Protein AF-A0A929CP49-F1 (afdb_monomer_lite)

Secondary structure (DSSP, 8-state):
------------SS------S---HHHHHHHHHHHHHHHHHHHHH-TTS-BTBTTHHHHHHHHHHHHHHHHHHHTT--HHHHHHHHHHHHHHHHHHHHHHHHHHHHHTT-

Foldseek 3Di:
DDDPPDDPPDDDPDDDPPDDPDPDVVLQCVLVVQLVVLQVCLVPPPPVSQPVHPCNNVVSVVVSVVVNVVSCVVVVNDPVNVVVVVVVVCVVCVVVVVVVVVVVVVVVVD

Radius of gyration: 20.3 Å; chains: 1; bounding box: 54×32×62 Å

Sequence (110 aa):
MKDEKNISKIKIDDQNIIENVELNIWEALIPVVILMSMLAYNIFFVEDQEWFGTYTNQIILLLGGVVAAVVGLFNRVSFKRMITEILENLRSVFVPIMILFLVGALAGTW

Structure (mmCIF, N/CA/C/O backbone):
data_AF-A0A929CP49-F1
#
_entry.id   AF-A0A929CP49-F1
#
loop_
_atom_site.group_PDB
_atom_site.id
_atom_site.type_symbol
_atom_site.label_atom_id
_atom_site.label_alt_id
_atom_site.label_comp_id
_atom_site.label_asym_id
_atom_site.label_entity_id
_atom_site.label_seq_id
_atom_site.pdbx_PDB_ins_code
_atom_site.Cartn_x
_atom_site.Cartn_y
_atom_site.Cartn_z
_atom_site.occupancy
_atom_site.B_iso_or_equiv
_atom_site.auth_seq_id
_atom_site.auth_comp_id
_atom_site.auth_asym_id
_atom_site.auth_atom_id
_atom_site.pdbx_PDB_model_num
ATOM 1 N N . MET A 1 1 ? -24.750 -1.734 36.522 1.00 53.88 1 MET A N 1
ATOM 2 C CA . MET A 1 1 ? -23.561 -1.387 37.337 1.00 53.88 1 MET A CA 1
ATOM 3 C C . MET A 1 1 ? -23.143 -2.643 38.077 1.00 53.88 1 MET A C 1
ATOM 5 O O . MET A 1 1 ? -24.021 -3.201 38.724 1.00 53.88 1 MET A O 1
ATOM 9 N N . LYS A 1 2 ? -21.865 -3.048 37.962 1.00 43.81 2 LYS A N 1
ATOM 10 C CA . LYS A 1 2 ? -21.293 -4.421 38.020 1.00 43.81 2 LYS A CA 1
ATOM 11 C C . LYS A 1 2 ? -21.034 -4.894 36.579 1.00 43.81 2 LYS A C 1
ATOM 13 O O . LYS A 1 2 ? -21.996 -5.006 35.836 1.00 43.81 2 LYS A O 1
ATOM 18 N N . ASP A 1 3 ? -19.810 -4.989 36.053 1.00 43.47 3 ASP A N 1
ATOM 19 C CA . ASP A 1 3 ? -18.536 -5.328 36.693 1.00 43.47 3 ASP A CA 1
ATOM 20 C C . ASP A 1 3 ? -17.325 -4.697 35.968 1.00 43.47 3 ASP A C 1
ATOM 22 O O . ASP A 1 3 ? -16.891 -5.152 34.915 1.00 43.47 3 ASP A O 1
ATOM 26 N N . GLU A 1 4 ? -16.736 -3.658 36.567 1.00 53.56 4 GLU A N 1
ATOM 27 C CA . GLU A 1 4 ? -15.466 -3.026 36.158 1.00 53.56 4 GLU A CA 1
ATOM 28 C C . GLU A 1 4 ? -14.239 -3.774 36.727 1.00 53.56 4 GLU A C 1
ATOM 30 O O . GLU A 1 4 ? -13.390 -3.178 37.391 1.00 53.56 4 GLU A O 1
ATOM 35 N N . LYS A 1 5 ? -14.143 -5.102 36.564 1.00 49.22 5 LYS A N 1
ATOM 36 C CA . LYS A 1 5 ? -13.148 -5.899 37.322 1.00 49.22 5 LYS A CA 1
ATOM 37 C C . LYS A 1 5 ? -12.307 -6.916 36.549 1.00 49.22 5 LYS A C 1
ATOM 39 O O . LYS A 1 5 ? -11.827 -7.863 37.156 1.00 49.22 5 LYS A O 1
ATOM 44 N N . ASN A 1 6 ? -12.042 -6.720 35.257 1.00 43.84 6 ASN A N 1
ATOM 45 C CA . ASN A 1 6 ? -11.054 -7.564 34.565 1.00 43.84 6 ASN A CA 1
ATOM 46 C C . ASN A 1 6 ? -10.333 -6.849 33.416 1.00 43.84 6 ASN A C 1
ATOM 48 O O . ASN A 1 6 ? -10.418 -7.241 32.259 1.00 43.84 6 ASN A O 1
ATOM 52 N N . ILE A 1 7 ? -9.611 -5.773 33.737 1.00 53.00 7 ILE A N 1
ATOM 53 C CA . ILE A 1 7 ? -8.664 -5.145 32.804 1.00 53.00 7 ILE A CA 1
ATOM 54 C C . ILE A 1 7 ? -7.264 -5.240 33.407 1.00 53.00 7 ILE A C 1
ATOM 56 O O . ILE A 1 7 ? -6.743 -4.292 33.996 1.00 53.00 7 ILE A O 1
ATOM 60 N N . SER A 1 8 ? -6.645 -6.411 33.293 1.00 52.19 8 SER A N 1
ATOM 61 C CA . SER A 1 8 ? -5.208 -6.560 33.512 1.00 52.19 8 SER A CA 1
ATOM 62 C C . SER A 1 8 ? -4.472 -5.990 32.299 1.00 52.19 8 SER A C 1
ATOM 64 O O . SER A 1 8 ? -4.251 -6.675 31.305 1.00 52.19 8 SER A O 1
ATOM 66 N N . LYS A 1 9 ? -4.113 -4.704 32.374 1.00 42.84 9 LYS A N 1
ATOM 67 C CA . LYS A 1 9 ? -3.188 -4.059 31.434 1.00 42.84 9 LYS A CA 1
ATOM 68 C C . LYS A 1 9 ? -1.777 -4.572 31.708 1.00 42.84 9 LYS A C 1
ATOM 70 O O . LYS A 1 9 ? -1.057 -3.998 32.523 1.00 42.84 9 LYS A O 1
ATOM 75 N N . ILE A 1 10 ? -1.391 -5.656 31.049 1.00 50.09 10 ILE A N 1
ATOM 76 C CA . ILE A 1 10 ? -0.002 -6.109 31.054 1.00 50.09 10 ILE A CA 1
ATOM 77 C C . ILE A 1 10 ? 0.725 -5.322 29.955 1.00 50.09 10 ILE A C 1
ATOM 79 O O . ILE A 1 10 ? 0.489 -5.533 28.771 1.00 50.09 10 ILE A O 1
ATOM 83 N N . LYS A 1 11 ? 1.567 -4.360 30.353 1.00 43.62 11 LYS A N 1
ATOM 84 C CA . LYS A 1 11 ? 2.525 -3.695 29.459 1.00 43.62 11 LYS A CA 1
ATOM 85 C C . LYS A 1 11 ? 3.748 -4.599 29.333 1.00 43.62 11 LYS A C 1
ATOM 87 O O . LYS A 1 11 ? 4.569 -4.625 30.247 1.00 43.62 11 LYS A O 1
ATOM 92 N N . ILE A 1 12 ? 3.863 -5.315 28.221 1.00 49.84 12 ILE A N 1
ATOM 93 C CA . ILE A 1 12 ? 5.131 -5.896 27.776 1.00 49.84 12 ILE A CA 1
ATOM 94 C C . ILE A 1 12 ? 5.378 -5.368 26.364 1.00 49.84 12 ILE A C 1
ATOM 96 O O . ILE A 1 12 ? 4.574 -5.621 25.479 1.00 49.84 12 ILE A O 1
ATOM 100 N N . ASP A 1 13 ? 6.450 -4.583 26.243 1.00 45.03 13 ASP A N 1
ATOM 101 C CA . ASP A 1 13 ? 7.143 -4.172 25.015 1.00 45.03 13 ASP A CA 1
ATOM 102 C C . ASP A 1 13 ? 6.271 -3.618 23.868 1.00 45.03 13 ASP A C 1
ATOM 104 O O . ASP A 1 13 ? 5.800 -4.370 23.026 1.00 45.03 13 ASP A O 1
ATOM 108 N N . ASP A 1 14 ? 6.048 -2.293 23.869 1.00 53.47 14 ASP A N 1
ATOM 109 C CA . ASP A 1 14 ? 5.687 -1.398 22.742 1.00 53.47 14 ASP A CA 1
ATOM 110 C C . ASP A 1 14 ? 4.809 -1.926 21.580 1.00 53.47 14 ASP A C 1
ATOM 112 O O . ASP A 1 14 ? 4.866 -1.418 20.460 1.00 5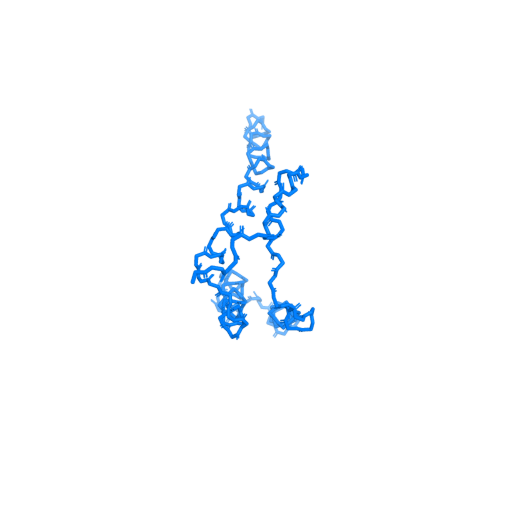3.47 14 ASP A O 1
ATOM 116 N N . GLN A 1 15 ? 3.932 -2.896 21.829 1.00 49.47 15 GLN A N 1
ATOM 117 C CA . GLN A 1 15 ? 2.993 -3.446 20.855 1.00 49.47 15 GLN A CA 1
ATOM 118 C C . GLN A 1 15 ? 1.626 -3.612 21.528 1.00 49.47 15 GLN A C 1
ATOM 120 O O . GLN A 1 15 ? 1.457 -4.371 22.483 1.00 49.47 15 GLN A O 1
ATOM 125 N N . ASN A 1 16 ? 0.613 -2.892 21.039 1.00 39.88 16 ASN A N 1
ATOM 126 C CA . ASN A 1 16 ? -0.773 -3.136 21.437 1.00 39.88 16 ASN A CA 1
ATOM 127 C C . ASN A 1 16 ? -1.306 -4.325 20.633 1.00 39.88 16 ASN A C 1
ATOM 129 O O . ASN A 1 16 ? -1.909 -4.139 19.577 1.00 39.88 16 ASN A O 1
ATOM 133 N N . ILE A 1 17 ? -1.120 -5.549 21.131 1.00 50.59 17 ILE A N 1
ATOM 134 C CA . ILE A 1 17 ? -1.790 -6.714 20.544 1.00 50.59 17 ILE A CA 1
ATOM 135 C C . ILE A 1 17 ? -3.265 -6.664 20.951 1.00 50.59 17 ILE A C 1
ATOM 137 O O . ILE A 1 17 ? -3.665 -7.092 22.032 1.00 50.59 17 ILE A O 1
ATOM 141 N N . ILE A 1 18 ? -4.081 -6.068 20.083 1.00 53.78 18 ILE A N 1
ATOM 142 C CA . ILE A 1 18 ? -5.538 -6.079 20.202 1.00 53.78 18 ILE A CA 1
ATOM 143 C C . ILE A 1 18 ? -6.018 -7.457 19.731 1.00 53.78 18 ILE A C 1
ATOM 145 O O . ILE A 1 18 ? -6.240 -7.668 18.534 1.00 53.78 18 ILE A O 1
ATOM 149 N N . GLU A 1 19 ? -6.178 -8.376 20.681 1.00 49.69 19 GLU A N 1
ATOM 150 C CA . GLU A 1 19 ? -6.850 -9.661 20.488 1.00 49.69 19 GLU A CA 1
ATOM 151 C C . GLU A 1 19 ? -8.338 -9.386 20.192 1.00 49.69 19 GLU A C 1
ATOM 153 O O . GLU A 1 19 ? -9.079 -8.869 21.030 1.00 49.69 19 GLU A O 1
ATOM 158 N N . ASN A 1 20 ? -8.771 -9.608 18.950 1.00 50.81 20 ASN A N 1
ATOM 159 C CA . ASN A 1 20 ? -10.161 -9.428 18.533 1.00 50.81 20 ASN A CA 1
ATOM 160 C C . ASN A 1 20 ? -10.503 -10.503 17.501 1.00 50.81 20 ASN A C 1
ATOM 162 O O . ASN A 1 20 ? -9.726 -10.685 16.568 1.00 50.81 20 ASN A O 1
ATOM 166 N N . VAL A 1 21 ? -11.622 -11.198 17.741 1.00 53.16 21 VAL A N 1
ATOM 167 C CA . VAL A 1 21 ? -12.258 -12.278 16.962 1.00 53.16 21 VAL A CA 1
ATOM 168 C C . VAL A 1 21 ? -11.490 -12.654 15.693 1.00 53.16 21 VAL A C 1
ATOM 170 O O . VAL A 1 21 ? -11.702 -12.080 14.632 1.00 53.16 21 VAL A O 1
ATOM 173 N N . GLU A 1 22 ? -10.564 -13.592 15.880 1.00 53.38 22 GLU A N 1
ATOM 174 C CA . GLU A 1 22 ? -10.017 -14.541 14.908 1.00 53.38 22 GLU A CA 1
ATOM 175 C C . GLU A 1 22 ? -10.204 -14.143 13.435 1.00 53.38 22 GLU A C 1
ATOM 177 O O . GLU A 1 22 ? -11.072 -14.657 12.733 1.00 53.38 22 GLU A O 1
ATOM 182 N N . LEU A 1 23 ? -9.340 -13.248 12.944 1.00 57.25 23 LEU A N 1
ATOM 183 C CA . LEU A 1 23 ? -9.060 -13.179 11.512 1.00 57.25 23 LEU A CA 1
ATOM 184 C C . LEU A 1 23 ? -8.490 -14.539 11.120 1.00 57.25 23 LEU A C 1
ATOM 186 O O . LEU A 1 23 ? -7.362 -14.883 11.482 1.00 57.25 23 LEU A O 1
ATOM 190 N N . ASN A 1 24 ? -9.287 -15.333 10.415 1.00 75.25 24 ASN A N 1
ATOM 191 C CA . ASN A 1 24 ? -8.816 -16.616 9.944 1.00 75.25 24 ASN A CA 1
ATOM 192 C C . ASN A 1 24 ? -7.669 -16.361 8.954 1.00 75.25 24 ASN A C 1
ATOM 194 O O . ASN A 1 24 ? -7.817 -15.577 8.015 1.00 75.25 24 ASN A O 1
ATOM 198 N N . ILE A 1 25 ? -6.524 -17.022 9.145 1.00 81.25 25 ILE A N 1
ATOM 199 C CA . ILE A 1 25 ? -5.370 -16.933 8.232 1.00 81.25 25 ILE A CA 1
ATOM 200 C C . ILE A 1 25 ? -5.802 -17.185 6.783 1.00 81.25 25 ILE A C 1
ATOM 202 O O . ILE A 1 25 ? -5.294 -16.549 5.862 1.00 81.25 25 ILE A O 1
ATOM 206 N N . TRP A 1 26 ? -6.799 -18.050 6.592 1.00 84.00 26 TRP A N 1
ATOM 207 C CA . TRP A 1 26 ? -7.405 -18.315 5.293 1.00 84.00 26 TRP A CA 1
ATOM 208 C C . TRP A 1 26 ? -8.040 -17.081 4.644 1.00 84.00 26 TRP A C 1
ATOM 210 O O . TRP A 1 26 ? -7.889 -16.891 3.441 1.00 84.00 26 TRP A O 1
ATOM 220 N N . GLU A 1 27 ? -8.700 -16.219 5.416 1.00 82.12 27 GLU A N 1
ATOM 221 C CA . GLU A 1 27 ? -9.304 -14.982 4.908 1.00 82.12 27 GLU A CA 1
ATOM 222 C C . GLU A 1 27 ? -8.251 -13.905 4.645 1.00 82.12 27 GLU A C 1
ATOM 224 O O . GLU A 1 27 ? -8.321 -13.201 3.638 1.00 82.12 27 GLU A O 1
ATOM 229 N N . ALA A 1 28 ? -7.225 -13.820 5.497 1.00 85.81 28 ALA A N 1
ATOM 230 C CA . ALA A 1 28 ? -6.099 -12.906 5.297 1.00 85.81 28 ALA A CA 1
ATOM 231 C C . ALA A 1 28 ? -5.294 -13.232 4.024 1.00 85.81 28 ALA A C 1
ATOM 233 O O . ALA A 1 28 ? -4.700 -12.342 3.413 1.00 85.81 28 ALA A O 1
ATOM 234 N N . LEU A 1 29 ? -5.300 -14.497 3.593 1.00 90.38 29 LEU A N 1
ATOM 235 C CA . LEU A 1 29 ? -4.600 -14.949 2.395 1.00 90.38 29 LEU A CA 1
ATOM 236 C C . LEU A 1 29 ? -5.326 -14.566 1.092 1.00 90.38 29 LEU A C 1
ATOM 238 O O . LEU A 1 29 ?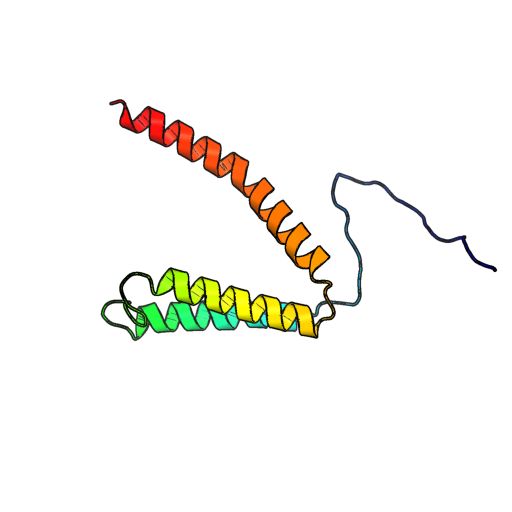 -4.686 -14.486 0.044 1.00 90.38 29 LEU A O 1
ATOM 242 N N . ILE A 1 30 ? -6.632 -14.280 1.142 1.00 91.75 30 ILE A N 1
ATOM 243 C CA . ILE A 1 30 ? -7.448 -13.924 -0.032 1.00 91.75 30 ILE A CA 1
ATOM 244 C C . IL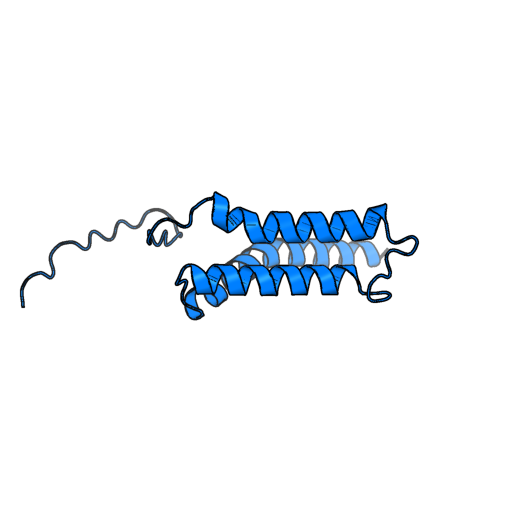E A 1 30 ? -6.851 -12.738 -0.816 1.00 91.75 30 ILE A C 1
ATOM 246 O O . ILE A 1 30 ? -6.546 -12.916 -1.999 1.00 91.75 30 ILE A O 1
ATOM 250 N N . PRO A 1 31 ? -6.633 -11.546 -0.217 1.00 92.50 31 PRO A N 1
ATOM 251 C CA . PRO A 1 31 ? -6.063 -10.415 -0.948 1.00 92.50 31 PRO A CA 1
ATOM 252 C C . PRO A 1 31 ? -4.640 -10.693 -1.448 1.00 92.50 31 PRO A C 1
ATOM 254 O O . PRO A 1 31 ? -4.277 -10.225 -2.525 1.00 92.50 31 PRO A O 1
ATOM 257 N N . VAL A 1 32 ? -3.853 -11.492 -0.718 1.00 93.69 32 VAL A N 1
ATOM 258 C CA . VAL A 1 32 ? -2.485 -11.866 -1.112 1.00 93.69 32 VAL A CA 1
ATOM 259 C C . VAL A 1 32 ? -2.501 -12.746 -2.359 1.00 93.69 32 VAL A C 1
ATOM 261 O O . VAL A 1 32 ? -1.790 -12.463 -3.319 1.00 93.69 32 VAL A O 1
ATOM 264 N N . VAL A 1 33 ? -3.331 -13.788 -2.382 1.00 94.94 33 VAL A N 1
ATOM 265 C CA . VAL A 1 33 ? -3.439 -14.703 -3.527 1.00 94.94 33 VAL A CA 1
ATOM 266 C C . VAL A 1 33 ? -3.976 -13.978 -4.754 1.00 94.94 33 VAL A C 1
ATOM 268 O O . VAL A 1 33 ? -3.447 -14.177 -5.847 1.00 94.94 33 VAL A O 1
ATOM 271 N N . ILE A 1 34 ? -4.976 -13.107 -4.589 1.00 94.56 34 ILE A N 1
ATOM 272 C CA . ILE A 1 34 ? -5.507 -12.295 -5.692 1.00 94.56 34 ILE A CA 1
ATOM 273 C C . ILE A 1 34 ? -4.415 -11.383 -6.259 1.00 94.56 34 ILE A C 1
ATOM 275 O O . ILE A 1 34 ? -4.195 -11.381 -7.471 1.00 94.56 34 ILE A O 1
ATOM 279 N N . LEU A 1 35 ? -3.692 -10.664 -5.394 1.00 95.12 35 LEU A N 1
ATOM 280 C CA . LEU A 1 35 ? -2.612 -9.775 -5.814 1.00 95.12 35 LEU A CA 1
ATOM 281 C C . LEU A 1 35 ? -1.500 -10.540 -6.545 1.00 95.12 35 LEU A C 1
ATOM 283 O O . LEU A 1 35 ? -1.094 -10.147 -7.638 1.00 95.12 35 LEU A O 1
ATOM 287 N N . MET A 1 36 ? -1.036 -11.652 -5.970 1.00 95.00 36 MET A N 1
ATOM 288 C CA . MET A 1 36 ? 0.016 -12.481 -6.563 1.00 95.00 36 MET A CA 1
ATOM 289 C C . MET A 1 36 ? -0.419 -13.078 -7.902 1.00 95.00 36 MET A C 1
ATOM 291 O O . MET A 1 36 ? 0.373 -13.106 -8.839 1.00 95.00 36 MET A O 1
ATOM 295 N N . SER A 1 37 ? -1.679 -13.504 -8.019 1.00 94.25 37 SER A N 1
ATOM 296 C CA . SER A 1 37 ? -2.227 -14.032 -9.274 1.00 94.25 37 SER A CA 1
ATOM 297 C C . SER A 1 37 ? -2.312 -12.953 -10.351 1.00 94.25 37 SER A C 1
ATOM 299 O O . SER A 1 37 ? -1.954 -13.215 -11.495 1.00 94.25 37 SER A O 1
ATOM 301 N N . MET A 1 38 ? -2.736 -11.733 -9.998 1.00 91.94 38 MET A N 1
ATOM 302 C CA . MET A 1 38 ? -2.777 -10.602 -10.933 1.00 91.94 38 MET A CA 1
ATOM 303 C C . MET A 1 38 ? -1.380 -10.189 -11.406 1.00 91.94 38 MET A C 1
ATOM 305 O O . MET A 1 38 ? -1.191 -9.950 -12.596 1.00 91.94 38 MET A O 1
ATOM 309 N N . LEU A 1 39 ? -0.397 -10.138 -10.502 1.00 91.81 39 LEU A N 1
ATOM 310 C CA . LEU A 1 39 ? 0.995 -9.850 -10.862 1.00 91.81 39 LEU A CA 1
ATOM 311 C C . LEU A 1 39 ? 1.590 -10.956 -11.737 1.00 91.81 39 LEU A C 1
ATOM 313 O O . LEU A 1 39 ? 2.218 -10.666 -12.751 1.00 91.81 39 LEU A O 1
ATOM 317 N N . ALA A 1 40 ? 1.359 -12.223 -11.390 1.00 92.75 40 ALA A N 1
ATOM 318 C CA . ALA A 1 40 ? 1.812 -13.346 -12.202 1.00 92.75 40 ALA A CA 1
ATOM 319 C C . ALA A 1 40 ? 1.167 -13.319 -13.595 1.00 92.75 40 ALA A C 1
ATOM 321 O O . ALA A 1 40 ? 1.861 -13.486 -14.594 1.00 92.75 40 ALA A O 1
ATOM 322 N N . TYR A 1 41 ? -0.138 -13.052 -13.678 1.00 90.44 41 TYR A N 1
ATOM 323 C CA . TYR A 1 41 ? -0.832 -12.917 -14.955 1.00 90.44 41 TYR A CA 1
ATOM 324 C C . TYR A 1 41 ? -0.234 -11.793 -15.807 1.00 90.44 41 TYR A C 1
ATOM 326 O O . TYR A 1 41 ? 0.036 -12.005 -16.987 1.00 90.44 41 TYR A O 1
ATOM 334 N N . ASN A 1 42 ? 0.039 -10.633 -15.202 1.00 90.25 42 ASN A N 1
ATOM 335 C CA . ASN A 1 42 ? 0.718 -9.536 -15.883 1.00 90.25 42 ASN A CA 1
ATOM 336 C C . ASN A 1 42 ? 2.079 -9.976 -16.454 1.00 90.25 42 ASN A C 1
ATOM 338 O O . ASN A 1 42 ? 2.354 -9.725 -17.619 1.00 90.25 42 ASN A O 1
ATOM 342 N N . ILE A 1 43 ? 2.896 -10.690 -15.678 1.00 88.06 43 ILE A N 1
ATOM 343 C CA . ILE A 1 43 ? 4.246 -11.083 -16.106 1.00 88.06 43 ILE A CA 1
ATOM 344 C C . ILE A 1 43 ? 4.228 -12.174 -17.189 1.00 88.06 43 ILE A C 1
ATOM 346 O O . ILE A 1 43 ? 5.050 -12.134 -18.099 1.00 88.06 43 ILE A O 1
ATOM 350 N N . PHE A 1 44 ? 3.341 -13.168 -17.085 1.00 88.12 44 PHE A N 1
ATOM 351 C CA . PHE A 1 44 ? 3.365 -14.341 -17.970 1.00 88.12 44 PHE A CA 1
ATOM 352 C C . PHE A 1 44 ? 2.518 -14.196 -19.237 1.00 88.12 44 PHE A C 1
ATOM 354 O O . PHE A 1 44 ? 2.802 -14.876 -20.220 1.00 88.12 44 PHE A O 1
ATOM 361 N N . PHE A 1 45 ? 1.472 -13.365 -19.214 1.00 85.06 45 PHE A N 1
ATOM 362 C CA . PHE A 1 45 ? 0.485 -13.293 -20.299 1.00 85.06 45 PHE A CA 1
ATOM 363 C C . PHE A 1 45 ? 0.394 -11.920 -20.972 1.00 85.06 45 PHE A C 1
ATOM 365 O O . PHE A 1 45 ? -0.263 -11.810 -22.005 1.00 85.06 45 PHE A O 1
ATOM 372 N N . VAL A 1 46 ? 1.026 -10.877 -20.423 1.00 85.75 46 VAL A N 1
ATOM 373 C CA . VAL A 1 46 ? 1.027 -9.532 -21.014 1.00 85.75 46 VAL A CA 1
ATOM 374 C C . VAL A 1 46 ? 2.430 -9.232 -21.527 1.00 85.75 46 VAL A C 1
ATOM 376 O O . VAL A 1 46 ? 3.328 -8.956 -20.738 1.00 85.75 46 VAL A O 1
ATOM 379 N N . GLU A 1 47 ? 2.612 -9.302 -22.849 1.00 74.12 47 GLU A N 1
ATOM 380 C CA . GLU A 1 47 ? 3.927 -9.220 -23.512 1.00 74.12 47 GLU A CA 1
ATOM 381 C C . GLU A 1 47 ? 4.711 -7.950 -23.140 1.00 74.12 47 GLU A C 1
ATOM 383 O O . GLU A 1 47 ? 5.902 -8.036 -22.853 1.00 74.12 47 GLU A O 1
ATOM 388 N N . ASP A 1 48 ? 4.029 -6.806 -23.032 1.00 79.44 48 ASP A N 1
ATOM 389 C CA . ASP A 1 48 ? 4.648 -5.530 -22.650 1.00 79.44 48 ASP A CA 1
ATOM 390 C C . ASP A 1 48 ? 4.505 -5.203 -21.150 1.00 79.44 48 ASP A C 1
ATOM 392 O O . ASP A 1 48 ? 4.891 -4.127 -20.706 1.00 79.44 48 ASP A O 1
ATOM 396 N N . GLN A 1 49 ? 3.903 -6.086 -20.342 1.00 75.62 49 GLN A N 1
ATOM 397 C CA . GLN A 1 49 ? 3.480 -5.800 -18.956 1.00 75.62 49 GLN A CA 1
ATOM 398 C C . GLN A 1 49 ? 2.515 -4.598 -18.819 1.00 75.62 49 GLN A C 1
ATOM 400 O O . GLN A 1 49 ? 2.191 -4.169 -17.708 1.00 75.62 49 GLN A O 1
ATOM 405 N N . GLU A 1 50 ? 1.976 -4.094 -19.933 1.00 80.75 50 GLU A N 1
ATOM 406 C CA . GLU A 1 50 ? 1.144 -2.889 -20.017 1.00 80.75 50 GLU A CA 1
ATOM 407 C C . GLU A 1 50 ? -0.369 -3.174 -20.019 1.00 80.75 50 GLU A C 1
ATOM 409 O O . GLU A 1 50 ? -1.132 -2.568 -20.769 1.00 80.75 50 GLU A O 1
ATOM 414 N N . TRP A 1 51 ? -0.854 -4.077 -19.161 1.00 76.75 51 TRP A N 1
ATOM 415 C CA . TRP A 1 51 ? -2.287 -4.428 -19.116 1.00 76.75 51 TRP A CA 1
ATOM 416 C C . TRP A 1 51 ? -3.204 -3.208 -18.892 1.00 76.75 51 TRP A C 1
ATOM 418 O O . TRP A 1 51 ? -4.298 -3.129 -19.445 1.00 76.75 51 TRP A O 1
ATOM 428 N N . PHE A 1 52 ? -2.718 -2.238 -18.111 1.00 81.94 52 PHE A N 1
ATOM 429 C CA . PHE A 1 52 ? -3.290 -0.911 -17.871 1.00 81.94 52 PHE A CA 1
ATOM 430 C C . PHE A 1 52 ? -2.325 0.221 -18.299 1.00 81.94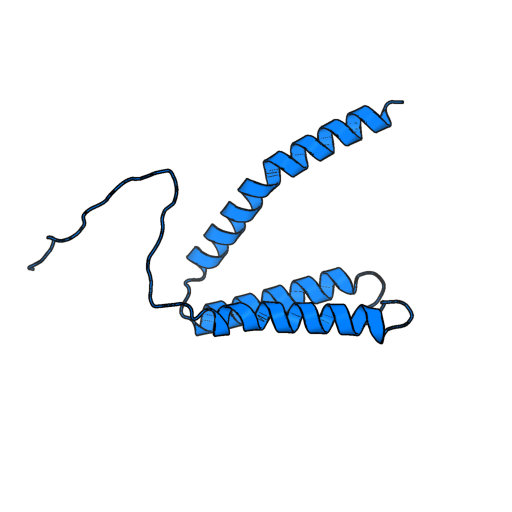 52 PHE A C 1
ATOM 432 O O . PHE A 1 52 ? -2.358 1.315 -17.730 1.00 81.94 52 PHE A O 1
ATOM 439 N N . GLY A 1 53 ? -1.443 -0.026 -19.277 1.00 84.44 53 GLY A N 1
ATOM 440 C CA . GLY A 1 53 ? -0.396 0.909 -19.714 1.00 84.44 53 GLY A CA 1
ATOM 441 C C . GLY A 1 53 ? 0.876 0.870 -18.855 1.00 84.44 53 GLY A C 1
ATOM 442 O O . GLY A 1 53 ? 1.107 -0.054 -18.078 1.00 84.44 53 GLY A O 1
ATOM 443 N N . THR A 1 54 ? 1.703 1.910 -18.935 1.00 85.62 54 THR A N 1
ATOM 444 C CA . THR A 1 54 ? 3.031 1.952 -18.291 1.00 85.62 54 THR A CA 1
ATOM 445 C C . THR A 1 54 ? 3.011 1.789 -16.757 1.00 85.62 54 THR A C 1
ATOM 447 O O . THR A 1 54 ? 3.989 1.337 -16.168 1.00 85.62 54 THR A O 1
ATOM 450 N N . TYR A 1 55 ? 1.899 2.108 -16.082 1.00 87.69 55 TYR A N 1
ATOM 451 C CA . TYR A 1 55 ? 1.769 2.037 -14.612 1.00 87.69 55 TYR A CA 1
ATOM 452 C C . TYR A 1 55 ? 0.969 0.824 -14.120 1.00 87.69 55 TYR A C 1
ATOM 454 O O . TYR A 1 55 ? 0.356 0.854 -13.047 1.00 87.69 55 TYR A O 1
ATOM 462 N N . THR A 1 56 ? 0.935 -0.246 -14.912 1.00 90.12 56 THR A N 1
ATOM 463 C CA . THR A 1 56 ? 0.088 -1.411 -14.633 1.00 90.12 56 THR A CA 1
ATOM 464 C C . THR A 1 56 ? 0.354 -2.034 -13.263 1.00 90.12 56 THR A C 1
ATOM 466 O O . THR A 1 56 ? -0.594 -2.341 -12.543 1.00 90.12 56 THR A O 1
ATOM 469 N N . ASN A 1 57 ? 1.616 -2.162 -12.850 1.00 91.88 57 ASN A N 1
ATOM 470 C CA . ASN A 1 57 ? 1.963 -2.788 -11.570 1.00 91.88 57 ASN A CA 1
ATOM 471 C C . ASN A 1 57 ? 1.454 -1.981 -10.370 1.00 91.88 57 ASN A C 1
ATOM 473 O O . ASN A 1 57 ? 0.933 -2.547 -9.412 1.00 91.88 57 ASN A O 1
ATOM 477 N N . GLN A 1 58 ? 1.542 -0.653 -10.432 1.00 92.38 58 GLN A N 1
ATOM 478 C CA . GLN A 1 58 ? 1.030 0.238 -9.394 1.00 92.38 58 GLN A CA 1
ATOM 479 C C . GLN A 1 58 ? -0.497 0.162 -9.316 1.00 92.38 58 GLN A C 1
ATOM 481 O O . GLN A 1 58 ? -1.055 0.122 -8.222 1.00 92.38 58 GLN A O 1
ATOM 486 N N . ILE A 1 59 ? -1.172 0.079 -10.466 1.00 93.69 59 ILE A N 1
ATOM 487 C CA . ILE A 1 59 ? -2.628 -0.093 -10.524 1.00 93.69 59 ILE A CA 1
ATOM 488 C C . ILE A 1 59 ? -3.035 -1.452 -9.937 1.00 93.69 59 ILE A C 1
ATOM 490 O O . ILE A 1 59 ? -3.962 -1.507 -9.131 1.00 93.69 59 ILE A O 1
ATOM 494 N N . ILE A 1 60 ? -2.319 -2.534 -10.258 1.00 93.88 60 ILE A N 1
ATOM 495 C CA . ILE A 1 60 ? -2.560 -3.867 -9.682 1.00 93.88 60 ILE A CA 1
ATOM 496 C C . ILE A 1 60 ? -2.378 -3.853 -8.156 1.00 93.88 60 ILE A C 1
ATOM 498 O O . ILE A 1 60 ? -3.212 -4.404 -7.437 1.00 93.88 60 ILE A O 1
ATOM 502 N N . LEU A 1 61 ? -1.342 -3.183 -7.642 1.00 94.06 61 LEU A N 1
ATOM 503 C CA . LEU A 1 61 ? -1.133 -3.028 -6.197 1.00 94.06 61 LEU A CA 1
ATOM 504 C C . LEU A 1 61 ? -2.283 -2.261 -5.529 1.00 94.06 61 LEU A C 1
ATOM 506 O O . LEU A 1 61 ? -2.763 -2.675 -4.472 1.00 94.06 61 LEU A O 1
ATOM 510 N N . LEU A 1 62 ? -2.762 -1.181 -6.153 1.00 94.56 62 LEU A N 1
ATOM 511 C CA . LEU A 1 62 ? -3.917 -0.425 -5.660 1.00 94.56 62 LEU A CA 1
ATOM 512 C C . LEU A 1 62 ? -5.191 -1.278 -5.655 1.00 94.56 62 LEU A C 1
ATOM 514 O O . LEU A 1 62 ? -5.929 -1.256 -4.672 1.00 94.56 62 LEU A O 1
ATOM 518 N N . LEU A 1 63 ? -5.427 -2.073 -6.702 1.00 94.31 63 LEU A N 1
ATOM 519 C CA . LEU A 1 63 ? -6.547 -3.016 -6.758 1.00 94.31 63 LEU A CA 1
ATOM 520 C C . LEU A 1 63 ? -6.449 -4.076 -5.653 1.00 94.31 63 LEU A C 1
ATOM 522 O O . LEU A 1 63 ? -7.440 -4.330 -4.969 1.00 94.31 63 LEU A O 1
ATOM 526 N N . GLY A 1 64 ? -5.261 -4.633 -5.408 1.00 94.75 64 GLY A N 1
ATOM 527 C CA . GLY A 1 64 ? -5.022 -5.544 -4.284 1.00 94.75 64 GLY A CA 1
ATOM 528 C C . GLY A 1 64 ? -5.304 -4.892 -2.926 1.00 94.75 64 GLY A C 1
ATOM 529 O O . GLY A 1 64 ? -5.926 -5.509 -2.062 1.00 94.75 64 GLY A O 1
ATOM 530 N N . GLY A 1 65 ? -4.935 -3.619 -2.760 1.00 93.88 65 GLY A N 1
ATOM 531 C CA . GLY A 1 65 ? -5.264 -2.824 -1.574 1.00 93.88 65 GLY A CA 1
ATOM 532 C C . GLY A 1 65 ? -6.769 -2.598 -1.396 1.00 93.88 65 GLY A C 1
ATOM 533 O O . GLY A 1 65 ? -7.279 -2.717 -0.282 1.00 93.88 65 GLY A O 1
ATOM 534 N N . VAL A 1 66 ? -7.504 -2.343 -2.484 1.00 94.69 66 VAL A N 1
ATOM 535 C CA . VAL A 1 66 ? -8.974 -2.243 -2.458 1.00 94.69 66 VAL A CA 1
ATOM 536 C C . VAL A 1 66 ? -9.596 -3.571 -2.031 1.00 94.69 66 VAL A C 1
ATOM 538 O O . VAL A 1 66 ? -10.458 -3.585 -1.154 1.00 94.69 66 VAL A O 1
ATOM 541 N N . VAL A 1 67 ? -9.135 -4.691 -2.590 1.00 94.19 67 VAL A N 1
ATOM 542 C CA . VAL A 1 67 ? -9.599 -6.029 -2.196 1.00 94.19 67 VAL A CA 1
ATOM 543 C C . VAL A 1 67 ? -9.302 -6.295 -0.717 1.00 94.19 67 VAL A C 1
ATOM 545 O O . VAL A 1 67 ? -10.188 -6.745 0.007 1.00 94.19 67 VAL A O 1
ATOM 548 N N . ALA A 1 68 ? -8.105 -5.954 -0.234 1.00 92.75 68 ALA A N 1
ATOM 549 C CA . ALA A 1 68 ? -7.744 -6.088 1.177 1.00 92.75 68 ALA A CA 1
ATOM 550 C C . ALA A 1 68 ? -8.634 -5.231 2.093 1.00 92.75 68 ALA A C 1
ATOM 552 O O . ALA A 1 68 ? -9.085 -5.711 3.132 1.00 92.75 68 ALA A O 1
ATOM 553 N N . ALA A 1 69 ? -8.943 -3.994 1.695 1.00 92.12 69 ALA A N 1
ATOM 554 C CA . ALA A 1 69 ? -9.850 -3.122 2.437 1.00 92.12 69 ALA A CA 1
ATOM 555 C C . ALA A 1 69 ? -11.272 -3.702 2.498 1.00 92.12 69 ALA A C 1
ATOM 557 O O . ALA A 1 69 ? -11.900 -3.689 3.555 1.00 92.12 69 ALA A O 1
ATOM 558 N N . VAL A 1 70 ? -11.766 -4.258 1.389 1.00 91.88 70 VAL A N 1
ATOM 559 C CA . VAL A 1 70 ? -13.076 -4.921 1.325 1.00 91.88 70 VAL A CA 1
ATOM 560 C C . VAL A 1 70 ? -13.121 -6.146 2.244 1.00 91.88 70 VAL A C 1
ATOM 562 O O . VAL A 1 70 ? -14.054 -6.273 3.036 1.00 91.88 70 VAL A O 1
ATOM 565 N N . VAL A 1 71 ? -12.099 -7.008 2.210 1.00 90.44 71 VAL A N 1
ATOM 566 C CA . VAL A 1 71 ? -11.988 -8.169 3.115 1.00 90.44 71 VAL A CA 1
ATOM 567 C C . VAL A 1 71 ? -11.910 -7.722 4.582 1.00 90.44 71 VAL A C 1
ATOM 569 O O . VAL A 1 71 ? -12.609 -8.268 5.433 1.00 90.44 71 VAL A O 1
ATOM 572 N N . GLY A 1 72 ? -11.153 -6.663 4.884 1.00 87.56 72 GLY A N 1
ATOM 573 C CA . GLY A 1 72 ? -11.093 -6.070 6.223 1.00 87.56 72 GLY A CA 1
ATOM 574 C C . GLY A 1 72 ? -12.447 -5.546 6.720 1.00 87.56 72 GLY A C 1
ATOM 575 O O . GLY A 1 72 ? -12.788 -5.729 7.891 1.00 87.56 72 GLY A O 1
ATOM 576 N N . LEU A 1 73 ? -13.256 -4.953 5.835 1.00 87.88 73 LEU A N 1
ATOM 577 C CA . LEU A 1 73 ? -14.617 -4.514 6.161 1.00 87.88 73 LEU A CA 1
ATOM 578 C C . LEU A 1 73 ? -15.559 -5.695 6.434 1.00 87.88 73 LEU A C 1
ATOM 580 O O . LEU A 1 73 ? -16.325 -5.639 7.400 1.00 87.88 73 LEU A O 1
ATOM 584 N N . PHE A 1 74 ? -15.492 -6.767 5.636 1.00 86.25 74 PHE A N 1
ATOM 585 C CA . PHE A 1 74 ? -16.270 -7.990 5.877 1.00 86.25 74 PHE A CA 1
ATOM 586 C C . PHE A 1 74 ? -15.930 -8.635 7.227 1.00 86.25 74 PHE A C 1
ATOM 588 O O . PHE A 1 74 ? -16.831 -9.073 7.944 1.00 86.25 74 PHE A O 1
ATOM 595 N N . ASN A 1 75 ? -14.663 -8.554 7.634 1.00 83.25 75 ASN A N 1
ATOM 596 C CA . ASN A 1 75 ? -14.170 -9.068 8.914 1.00 83.25 75 ASN A CA 1
ATOM 597 C C . ASN A 1 75 ? -14.390 -8.103 10.089 1.00 83.25 75 ASN A C 1
ATOM 599 O O . ASN A 1 75 ? -13.801 -8.258 11.158 1.00 83.25 75 ASN A O 1
ATOM 603 N N . ARG A 1 76 ? -15.261 -7.097 9.913 1.00 83.88 76 ARG A N 1
ATOM 604 C CA . ARG A 1 76 ? -15.651 -6.113 10.939 1.00 83.88 76 ARG A CA 1
ATOM 605 C C . ARG A 1 76 ? -14.471 -5.328 11.519 1.00 83.88 76 ARG A C 1
ATOM 607 O O . ARG A 1 76 ? -14.560 -4.800 12.632 1.00 83.88 76 ARG A O 1
ATOM 614 N N . VAL A 1 77 ? -13.379 -5.194 10.767 1.00 84.00 77 VAL A N 1
ATOM 615 C CA . VAL A 1 77 ? -12.255 -4.351 11.172 1.00 84.00 77 VAL A CA 1
ATOM 616 C C . VAL A 1 77 ? -12.676 -2.891 11.041 1.00 84.00 77 VAL A C 1
ATOM 618 O O . VAL A 1 77 ? -13.144 -2.437 9.998 1.00 84.00 77 VAL A O 1
ATOM 621 N N . SER A 1 78 ? -12.520 -2.124 12.121 1.00 87.31 78 SER A N 1
ATOM 622 C CA . SER A 1 78 ? -12.853 -0.699 12.085 1.00 87.31 78 SER A CA 1
ATOM 623 C C . SER A 1 78 ? -11.940 0.051 11.108 1.00 87.31 78 SER A C 1
ATOM 625 O O . SER A 1 78 ? -10.724 -0.146 11.108 1.00 87.31 78 SER A O 1
ATOM 627 N N . PHE A 1 79 ? -12.509 0.977 10.332 1.00 88.19 79 PHE A N 1
ATOM 628 C CA . PHE A 1 79 ? -11.743 1.805 9.394 1.00 88.19 79 PHE A CA 1
ATOM 629 C C . PHE A 1 79 ? -10.610 2.581 10.078 1.00 88.19 79 PHE A C 1
ATOM 631 O O . PHE A 1 79 ? -9.505 2.664 9.553 1.00 88.19 79 PHE A O 1
ATOM 638 N N . LYS A 1 80 ? -10.851 3.081 11.299 1.00 89.94 80 LYS A N 1
ATOM 639 C CA . LYS A 1 80 ? -9.815 3.742 12.106 1.00 89.94 80 LYS A CA 1
ATOM 640 C C . LYS A 1 80 ? -8.630 2.817 12.374 1.00 89.94 80 LYS A C 1
ATOM 642 O O . LYS A 1 80 ? -7.502 3.244 12.177 1.00 89.94 80 LYS A O 1
ATOM 647 N N . ARG A 1 81 ? -8.889 1.561 12.764 1.00 88.75 81 ARG A N 1
ATOM 648 C CA . ARG A 1 81 ? -7.831 0.566 12.985 1.00 88.75 81 ARG A CA 1
ATOM 649 C C . ARG A 1 81 ? -7.054 0.307 11.699 1.00 88.75 81 ARG A C 1
ATOM 651 O O . ARG A 1 81 ? -5.842 0.406 11.735 1.00 88.75 81 ARG A O 1
ATOM 658 N N . MET A 1 82 ? -7.729 0.089 10.565 1.00 90.19 82 MET A N 1
ATOM 659 C CA . MET A 1 82 ? -7.042 -0.109 9.278 1.00 90.19 82 MET A CA 1
ATOM 660 C C . MET A 1 82 ? -6.065 1.033 8.957 1.00 90.19 82 MET A C 1
ATOM 662 O O . MET A 1 82 ? -4.916 0.776 8.619 1.00 90.19 82 MET A O 1
ATOM 666 N N . ILE A 1 83 ? -6.484 2.290 9.128 1.00 92.44 83 ILE A N 1
ATOM 667 C CA . ILE A 1 83 ? -5.611 3.449 8.893 1.00 92.44 83 ILE A CA 1
ATOM 668 C C . ILE A 1 83 ? -4.465 3.526 9.911 1.00 92.44 83 ILE A C 1
ATOM 670 O O . ILE A 1 83 ? -3.338 3.821 9.521 1.00 92.44 83 ILE A O 1
ATOM 674 N N . THR A 1 84 ? -4.723 3.265 11.196 1.00 93.69 84 THR A N 1
ATOM 675 C CA . THR A 1 84 ? -3.673 3.260 12.228 1.00 93.69 84 THR A CA 1
ATOM 676 C C . THR A 1 84 ? -2.575 2.245 11.908 1.00 93.69 84 THR A C 1
ATOM 678 O O . THR A 1 84 ? -1.405 2.613 11.931 1.00 93.69 84 THR A O 1
ATOM 681 N N . GLU A 1 85 ? -2.944 1.022 11.527 1.00 91.31 85 GLU A N 1
ATOM 682 C CA . GLU A 1 85 ? -1.992 -0.041 11.167 1.00 91.31 85 GLU A CA 1
ATOM 683 C C . GLU A 1 85 ? -1.182 0.328 9.908 1.00 91.31 85 GLU A C 1
ATOM 685 O O . GLU A 1 85 ? 0.032 0.131 9.858 1.00 91.31 85 GLU A O 1
ATOM 690 N N . ILE A 1 86 ? -1.824 0.939 8.899 1.00 93.06 86 ILE A N 1
ATOM 691 C CA . ILE A 1 86 ? -1.134 1.437 7.694 1.00 93.06 86 ILE A CA 1
ATOM 692 C C . ILE A 1 86 ? -0.099 2.509 8.059 1.00 93.06 86 ILE A C 1
ATOM 694 O O . ILE A 1 86 ? 1.026 2.484 7.556 1.00 93.06 86 ILE A O 1
ATOM 698 N N . LEU A 1 87 ? -0.460 3.455 8.930 1.00 95.12 87 LEU A N 1
ATOM 699 C CA . LEU A 1 87 ? 0.447 4.519 9.370 1.00 95.12 87 LEU A CA 1
ATOM 700 C C . LEU A 1 87 ? 1.624 3.971 10.180 1.00 95.12 87 LEU A C 1
ATOM 702 O O . LEU A 1 87 ? 2.747 4.453 10.030 1.00 95.12 87 LEU A O 1
ATOM 706 N N . GLU A 1 88 ? 1.382 2.969 11.020 1.00 93.31 88 GLU A N 1
ATOM 707 C CA . GLU A 1 88 ? 2.427 2.305 11.796 1.00 93.31 88 GLU A CA 1
ATOM 708 C C . GLU A 1 88 ? 3.397 1.535 10.889 1.00 93.31 88 GLU A C 1
ATOM 710 O O . GLU A 1 88 ? 4.615 1.682 11.028 1.00 93.31 88 GLU A O 1
ATOM 715 N N . ASN A 1 89 ? 2.878 0.829 9.879 1.00 93.25 89 ASN A N 1
ATOM 716 C CA . ASN A 1 89 ? 3.696 0.178 8.856 1.00 93.25 89 ASN A CA 1
ATOM 717 C C . ASN A 1 89 ? 4.564 1.194 8.094 1.00 93.25 89 ASN A C 1
ATOM 719 O O . ASN A 1 89 ? 5.779 1.012 7.989 1.00 93.25 89 ASN A O 1
ATOM 723 N N . LEU A 1 90 ? 3.970 2.308 7.649 1.00 95.19 90 LEU A N 1
ATOM 724 C CA . LEU A 1 90 ? 4.691 3.366 6.940 1.00 95.19 90 LEU A CA 1
ATOM 725 C C . LEU A 1 90 ? 5.789 3.991 7.812 1.00 95.19 90 LEU A C 1
ATOM 727 O O . LEU A 1 90 ? 6.898 4.237 7.337 1.00 95.19 90 LEU A O 1
ATOM 731 N N . ARG A 1 91 ? 5.507 4.215 9.100 1.00 94.38 91 ARG A N 1
ATOM 732 C CA . ARG A 1 91 ? 6.487 4.738 10.061 1.00 94.38 91 ARG A CA 1
ATOM 733 C C . ARG A 1 91 ? 7.666 3.783 10.245 1.00 94.38 91 ARG A C 1
ATOM 735 O O . ARG A 1 91 ? 8.801 4.248 10.325 1.00 94.38 91 ARG A O 1
ATOM 742 N N . SER A 1 92 ? 7.404 2.478 10.285 1.00 94.44 92 SER A N 1
ATOM 743 C CA . SER A 1 92 ? 8.434 1.443 10.419 1.00 94.44 92 SER A CA 1
ATOM 744 C C . SER A 1 92 ? 9.393 1.425 9.222 1.00 94.44 92 SER A C 1
ATOM 746 O O . SER A 1 92 ? 10.613 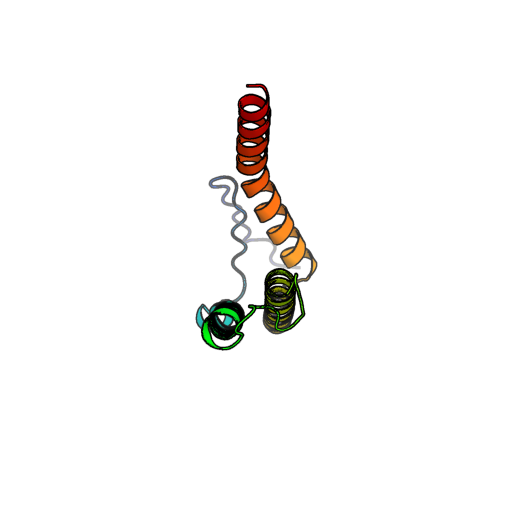1.404 9.395 1.00 94.44 92 SER A O 1
ATOM 74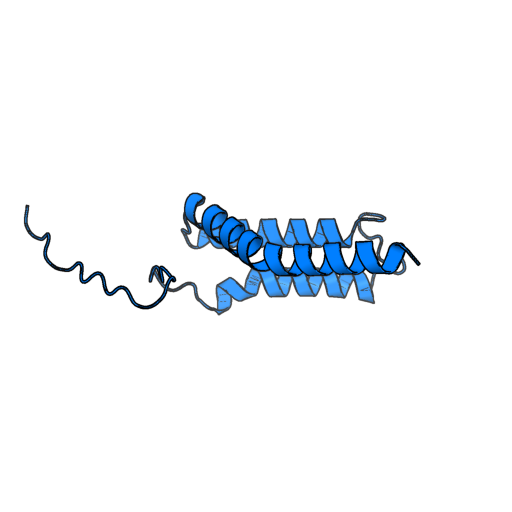8 N N . VAL A 1 93 ? 8.867 1.541 7.997 1.00 96.62 93 VAL A N 1
ATOM 749 C CA . VAL A 1 93 ? 9.697 1.540 6.775 1.00 96.62 93 VAL A CA 1
ATOM 750 C C . VAL A 1 93 ? 10.356 2.890 6.473 1.00 96.62 93 VAL A C 1
ATOM 752 O O . VAL A 1 93 ? 11.298 2.952 5.683 1.00 96.62 93 VAL A O 1
ATOM 755 N N . PHE A 1 94 ? 9.921 3.972 7.123 1.00 96.38 94 PHE A N 1
ATOM 756 C CA . PHE A 1 94 ? 10.451 5.314 6.879 1.00 96.38 94 PHE A CA 1
ATOM 757 C C . PHE A 1 94 ? 11.939 5.444 7.234 1.00 96.38 94 PHE A C 1
ATOM 759 O O . PHE A 1 94 ? 12.691 6.087 6.504 1.00 96.38 94 PHE A O 1
ATOM 766 N N . VAL A 1 95 ? 12.390 4.811 8.324 1.00 96.06 95 VAL A N 1
ATOM 767 C CA . VAL A 1 95 ? 13.801 4.869 8.747 1.00 96.06 95 VAL A CA 1
ATOM 768 C C . VAL A 1 95 ? 14.729 4.227 7.700 1.00 96.06 95 VAL A C 1
ATOM 770 O O . VAL A 1 95 ? 15.649 4.913 7.249 1.00 96.06 95 VAL A O 1
ATOM 773 N N . PRO A 1 96 ? 14.490 2.983 7.231 1.00 96.94 96 PRO A N 1
ATOM 774 C CA . PRO A 1 96 ? 15.240 2.407 6.113 1.00 96.94 96 PRO A CA 1
ATOM 775 C C . PRO A 1 96 ? 15.226 3.265 4.845 1.00 96.94 96 PRO A C 1
ATOM 777 O O . PRO A 1 96 ? 16.274 3.448 4.226 1.00 96.94 96 PRO A O 1
ATOM 780 N N . ILE A 1 97 ? 14.068 3.824 4.473 1.00 96.75 97 ILE A N 1
ATOM 781 C CA . ILE A 1 97 ? 13.943 4.697 3.296 1.00 96.75 97 ILE A CA 1
ATOM 782 C C . ILE A 1 97 ? 14.843 5.927 3.440 1.00 96.75 97 ILE A C 1
ATOM 784 O O . ILE A 1 97 ? 15.567 6.262 2.506 1.00 96.75 97 ILE A O 1
ATOM 788 N N . MET A 1 98 ? 14.856 6.568 4.611 1.00 97.00 98 MET A N 1
ATOM 789 C CA . MET A 1 98 ? 15.716 7.723 4.882 1.00 97.00 98 MET A CA 1
ATOM 790 C C . MET A 1 98 ? 17.204 7.372 4.822 1.00 97.00 98 MET A C 1
ATOM 792 O O . MET A 1 98 ? 17.993 8.152 4.292 1.00 97.00 98 MET A O 1
ATOM 796 N N . ILE A 1 99 ? 17.598 6.196 5.316 1.00 96.38 99 ILE A N 1
ATOM 797 C CA . ILE A 1 99 ? 18.987 5.726 5.220 1.00 96.38 99 ILE A CA 1
ATOM 798 C C . ILE A 1 99 ? 19.375 5.523 3.752 1.00 96.38 99 ILE A C 1
ATOM 800 O O . ILE A 1 99 ? 20.385 6.067 3.310 1.00 96.38 99 ILE A O 1
ATOM 804 N N . LEU A 1 100 ? 18.563 4.789 2.984 1.00 95.81 100 LEU A N 1
ATOM 805 C CA . LEU A 1 100 ? 18.808 4.548 1.557 1.00 95.81 100 LEU A CA 1
ATOM 806 C C . LEU A 1 100 ? 18.844 5.854 0.757 1.00 95.81 100 LEU A C 1
ATOM 808 O O . LEU A 1 100 ? 19.694 6.017 -0.115 1.00 95.81 100 LEU A O 1
ATOM 812 N N . PHE A 1 101 ? 17.966 6.799 1.088 1.00 95.31 101 PHE A N 1
ATOM 813 C CA . PHE A 1 101 ? 17.928 8.121 0.475 1.00 95.31 101 PHE A CA 1
ATOM 814 C C . PHE A 1 101 ? 19.224 8.905 0.721 1.00 95.31 101 PHE A C 1
ATOM 816 O O . PHE A 1 101 ? 19.815 9.421 -0.225 1.00 95.31 101 PHE A O 1
ATOM 823 N N . LEU A 1 102 ? 19.703 8.956 1.969 1.00 96.12 102 LEU A N 1
ATOM 824 C CA . LEU A 1 102 ? 20.944 9.654 2.321 1.00 96.12 102 LEU A CA 1
ATOM 825 C C . LEU A 1 102 ? 22.178 8.995 1.692 1.00 96.12 102 LEU A C 1
ATOM 827 O O . LEU A 1 102 ? 23.050 9.694 1.177 1.00 96.12 102 LEU A O 1
ATOM 831 N N . VAL A 1 103 ? 22.244 7.661 1.699 1.00 95.56 103 VAL A N 1
ATOM 832 C CA . VAL A 1 103 ? 23.344 6.913 1.070 1.00 95.56 103 VAL A CA 1
ATOM 833 C C . VAL A 1 103 ? 23.347 7.121 -0.446 1.00 95.56 103 VAL A C 1
ATOM 835 O O . VAL A 1 103 ? 24.406 7.363 -1.020 1.00 95.56 103 VAL A O 1
ATOM 838 N N . GLY A 1 104 ? 22.179 7.095 -1.095 1.00 94.31 104 GLY A N 1
ATOM 839 C CA . GLY A 1 104 ? 22.050 7.377 -2.526 1.00 94.31 104 GLY A CA 1
ATOM 840 C C . GLY A 1 104 ? 22.442 8.811 -2.886 1.00 94.31 104 GLY A C 1
ATOM 841 O O . GLY A 1 104 ? 23.172 9.024 -3.853 1.00 94.31 104 GLY A O 1
ATOM 842 N N . ALA A 1 105 ? 22.026 9.789 -2.075 1.00 94.38 105 ALA A N 1
ATOM 843 C CA . ALA A 1 105 ? 22.416 11.185 -2.253 1.00 94.38 105 ALA A CA 1
ATOM 844 C C . ALA A 1 105 ? 23.937 11.377 -2.136 1.00 94.38 105 ALA A C 1
ATOM 846 O O . ALA A 1 105 ? 24.513 12.108 -2.934 1.00 94.38 105 ALA A O 1
ATOM 847 N N . LEU A 1 106 ? 24.596 10.693 -1.194 1.00 93.81 106 LEU A N 1
ATOM 848 C CA . LEU A 1 106 ? 26.054 10.730 -1.046 1.00 93.81 106 LEU A CA 1
ATOM 849 C C . LEU A 1 106 ? 26.764 10.060 -2.233 1.00 93.81 106 LEU A C 1
ATOM 851 O O . LEU A 1 106 ? 27.722 10.618 -2.763 1.00 93.81 106 LEU A O 1
ATOM 855 N N . ALA A 1 107 ? 26.279 8.900 -2.684 1.00 93.25 107 ALA A N 1
ATOM 856 C CA . ALA A 1 107 ? 26.846 8.187 -3.829 1.00 93.25 107 ALA A CA 1
ATOM 857 C C . ALA A 1 107 ? 26.748 8.986 -5.141 1.00 93.25 107 ALA A C 1
ATOM 859 O O . ALA A 1 107 ? 27.652 8.904 -5.962 1.00 93.25 107 ALA A O 1
ATOM 860 N N . GLY A 1 108 ? 25.693 9.787 -5.325 1.00 85.75 108 GLY A N 1
ATOM 861 C CA . GLY A 1 108 ? 25.520 10.637 -6.509 1.00 85.75 108 GLY A CA 1
ATOM 862 C C . GLY A 1 108 ? 26.393 11.900 -6.544 1.00 85.75 108 GLY A C 1
ATOM 863 O O . GLY A 1 108 ? 26.335 12.635 -7.524 1.00 85.75 108 GLY A O 1
ATOM 864 N N . THR A 1 109 ? 27.174 12.184 -5.493 1.00 83.44 109 THR A N 1
ATOM 865 C CA . THR A 1 109 ? 28.107 13.334 -5.464 1.00 83.44 109 THR A CA 1
ATOM 866 C C . THR A 1 109 ? 29.482 13.038 -6.079 1.00 83.44 109 THR A C 1
ATOM 868 O O . THR A 1 109 ? 30.332 13.930 -6.083 1.00 83.44 109 THR A O 1
ATOM 871 N N . TRP A 1 110 ? 29.698 11.822 -6.597 1.00 61.44 110 TRP A N 1
ATOM 872 C CA . TRP A 1 110 ? 30.929 11.373 -7.260 1.00 61.44 110 TRP A CA 1
ATOM 873 C C . TRP A 1 110 ? 30.717 11.082 -8.747 1.00 61.44 110 TRP A C 1
ATOM 875 O O . TRP A 1 110 ? 29.643 10.544 -9.095 1.00 61.44 110 TRP A O 1
#

pLDDT: mean 81.5, std 17.55, range [39.88, 97.0]